Protein AF-A0A6M0IJQ2-F1 (afdb_monomer_lite)

Secondary structure (DSSP, 8-state):
-EEE--S-EEE--GGGSPTTTT-SS--TTGGGGGGGG-STT-S-SEEEEE-SSSTTSS-EEEEE-TTSGGGGG-EEEE-PPPPP-GGG----------HHHHHHHHTT--

Radius of gyrati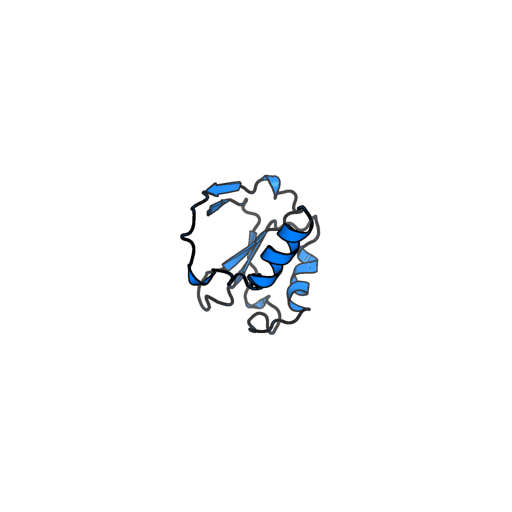on: 23.62 Å; chains: 1; bounding box: 61×31×57 Å

Organism: NCBI:txid1987381

Foldseek 3Di:
DDKDAPPQEAEQDPVLQDPCLLPPDDDPCRVVSCVVCLDAPRRHQWYFADDSVDPPDPHTDIGGRCSHPRVVVMDDPDDDDDPDDPVPPDPPVPPPPPPVVVVVVVVVVD

pLDDT: mean 85.17, std 15.1, range [50.38, 97.75]

Sequence (110 aa):
MSIELPDAIEHIQLSELPTGWDALKYSESLPQFLLSKLVLFYPALAFAIPSVIVRNTPSRNILIKPLHPLMSQVKIVDVVAHEFDERLQKKADLPAISTAQVKKLQRRFA

Structure (mmCIF, N/CA/C/O backbone):
data_AF-A0A6M0IJQ2-F1
#
_entry.id   AF-A0A6M0IJQ2-F1
#
loop_
_atom_site.group_PDB
_atom_site.id
_atom_site.type_symbol
_atom_site.label_atom_id
_atom_site.label_alt_id
_atom_site.label_comp_id
_atom_site.label_asym_id
_atom_site.label_entity_id
_atom_site.label_seq_id
_atom_site.pdbx_PDB_ins_code
_atom_site.Cartn_x
_atom_site.Cartn_y
_atom_site.Cartn_z
_atom_site.occupancy
_atom_site.B_iso_or_equiv
_atom_site.auth_seq_id
_atom_site.auth_comp_id
_atom_site.auth_asym_id
_atom_site.auth_atom_id
_atom_site.pdbx_PDB_model_num
ATOM 1 N N . MET A 1 1 ? 4.051 -12.486 10.375 1.00 86.81 1 MET A N 1
ATOM 2 C CA . MET A 1 1 ? 3.262 -11.298 10.774 1.00 86.81 1 MET A CA 1
ATOM 3 C C . MET A 1 1 ? 2.025 -11.224 9.901 1.00 86.81 1 MET A C 1
ATOM 5 O O . MET A 1 1 ? 2.154 -11.444 8.702 1.00 86.81 1 MET A O 1
ATOM 9 N N . SER A 1 2 ? 0.883 -10.872 10.483 1.00 95.00 2 SER A N 1
ATOM 10 C CA . SER A 1 2 ? -0.391 -10.696 9.779 1.00 95.00 2 SER A CA 1
ATOM 11 C C . SER A 1 2 ? -0.994 -9.336 10.129 1.00 95.00 2 SER A C 1
ATOM 13 O O . SER A 1 2 ? -1.045 -8.967 11.304 1.00 95.00 2 SER A O 1
ATOM 15 N N . ILE A 1 3 ? -1.438 -8.592 9.115 1.00 96.75 3 ILE A N 1
ATOM 16 C CA . ILE A 1 3 ? -2.059 -7.267 9.254 1.00 96.75 3 ILE A CA 1
ATOM 17 C C . ILE A 1 3 ? -3.465 -7.332 8.652 1.00 96.75 3 ILE A C 1
ATOM 19 O O . ILE A 1 3 ? -3.628 -7.789 7.523 1.00 96.75 3 ILE A O 1
ATOM 23 N N . GLU A 1 4 ? -4.462 -6.863 9.396 1.00 97.44 4 GLU A N 1
ATOM 24 C CA . GLU A 1 4 ? -5.849 -6.703 8.952 1.00 97.44 4 GLU A CA 1
ATOM 25 C C . GLU A 1 4 ? -6.101 -5.234 8.596 1.00 97.44 4 GLU A C 1
ATOM 27 O O . GLU A 1 4 ? -5.719 -4.325 9.341 1.00 97.44 4 GLU A O 1
ATOM 32 N N . LEU A 1 5 ? -6.731 -5.006 7.442 1.00 96.81 5 LEU A N 1
ATOM 33 C CA . LEU A 1 5 ? -7.076 -3.685 6.925 1.00 96.81 5 LEU A CA 1
ATOM 34 C C . LEU A 1 5 ? -8.583 -3.625 6.624 1.00 96.81 5 LEU A C 1
ATOM 36 O O . LEU A 1 5 ? -9.148 -4.638 6.211 1.00 96.81 5 LEU A O 1
ATOM 40 N N . PRO A 1 6 ? -9.229 -2.453 6.761 1.00 95.31 6 PRO A N 1
ATOM 41 C CA . PRO A 1 6 ? -10.565 -2.241 6.215 1.00 95.31 6 PRO A CA 1
ATOM 42 C C . PRO A 1 6 ? -10.544 -2.307 4.680 1.00 95.31 6 PRO A C 1
ATOM 44 O O . PRO A 1 6 ? -9.514 -2.048 4.050 1.00 95.31 6 PRO A O 1
ATOM 47 N N . ASP A 1 7 ? -11.700 -2.600 4.082 1.00 93.19 7 ASP A N 1
ATOM 48 C CA . ASP A 1 7 ? -11.881 -2.763 2.632 1.00 93.19 7 ASP A CA 1
ATOM 49 C C . ASP A 1 7 ? -11.895 -1.412 1.882 1.00 93.19 7 ASP A C 1
ATOM 51 O O . ASP A 1 7 ? -12.885 -0.979 1.300 1.00 93.19 7 ASP A O 1
ATOM 55 N N . ALA A 1 8 ? -10.778 -0.690 1.980 1.00 96.12 8 ALA A N 1
ATOM 56 C CA . ALA A 1 8 ? -10.512 0.603 1.350 1.00 96.12 8 ALA A CA 1
ATOM 57 C C . ALA A 1 8 ? -9.167 0.553 0.602 1.00 96.12 8 ALA A C 1
ATOM 59 O O . ALA A 1 8 ? -8.294 1.413 0.778 1.00 96.12 8 ALA A O 1
ATOM 60 N N . ILE A 1 9 ? -8.981 -0.511 -0.184 1.00 97.75 9 ILE A N 1
ATOM 61 C CA . ILE A 1 9 ? -7.744 -0.820 -0.903 1.00 97.75 9 ILE A CA 1
ATOM 62 C C . ILE A 1 9 ? -7.961 -0.572 -2.396 1.00 97.75 9 ILE A C 1
ATOM 64 O O . ILE A 1 9 ? -8.814 -1.186 -3.029 1.00 97.75 9 ILE A O 1
ATOM 68 N N . GLU A 1 10 ? -7.154 0.306 -2.983 1.00 97.31 10 GLU A N 1
ATOM 69 C CA . GLU A 1 10 ? -7.165 0.530 -4.425 1.00 97.31 10 GLU A CA 1
ATOM 70 C C . GLU A 1 10 ? -6.189 -0.420 -5.127 1.00 97.31 10 GLU A C 1
ATOM 72 O O . GLU A 1 10 ? -5.012 -0.516 -4.770 1.00 97.31 10 GLU A O 1
ATOM 77 N N . HIS A 1 11 ? -6.665 -1.111 -6.161 1.00 97.06 11 HIS A N 1
ATOM 78 C CA . HIS A 1 11 ? -5.857 -2.033 -6.952 1.00 97.06 11 HIS A CA 1
ATOM 79 C C . HIS A 1 11 ? -5.251 -1.327 -8.166 1.00 97.06 11 HIS A C 1
ATOM 81 O O . HIS A 1 11 ? -5.915 -1.173 -9.185 1.00 97.06 11 HIS A O 1
ATOM 87 N N . ILE A 1 12 ? -3.964 -0.979 -8.081 1.00 96.00 12 ILE A N 1
ATOM 88 C CA . ILE A 1 12 ? -3.229 -0.357 -9.191 1.00 96.00 12 ILE A CA 1
ATOM 89 C C . ILE A 1 12 ? -2.937 -1.409 -10.259 1.00 96.00 12 ILE A C 1
ATOM 91 O O . ILE A 1 12 ? -2.261 -2.404 -9.991 1.00 96.00 12 ILE A O 1
ATOM 95 N N . GLN A 1 13 ? -3.458 -1.247 -11.464 1.00 95.00 13 GLN A N 1
ATOM 96 C CA . GLN A 1 13 ? -3.212 -2.179 -12.556 1.00 95.00 13 GLN A CA 1
ATOM 97 C C . GLN A 1 13 ? -1.806 -2.017 -13.125 1.00 95.00 13 GLN A C 1
ATOM 99 O O . GLN A 1 13 ? -1.196 -0.954 -13.054 1.00 95.00 13 GLN A O 1
ATOM 104 N N . LEU A 1 14 ? -1.296 -3.086 -13.739 1.00 92.62 14 LEU A N 1
ATOM 105 C CA . LEU A 1 14 ? 0.009 -3.066 -14.404 1.00 92.62 14 LEU A CA 1
ATOM 106 C C . LEU A 1 14 ? 0.092 -1.956 -15.465 1.00 92.62 14 LEU A C 1
ATOM 108 O O . LEU A 1 14 ? 1.125 -1.312 -15.596 1.00 92.62 14 LEU A O 1
ATOM 112 N N . SER A 1 15 ? -1.009 -1.707 -16.179 1.00 93.62 15 SER A N 1
ATOM 113 C CA . SER A 1 15 ? -1.124 -0.654 -17.194 1.00 93.62 15 SER A CA 1
ATOM 114 C C . SER A 1 15 ? -1.115 0.769 -16.628 1.00 93.62 15 SER A C 1
ATOM 116 O O . SER A 1 15 ? -0.926 1.712 -17.385 1.00 93.62 15 SER A O 1
ATOM 118 N N . GLU A 1 16 ? -1.351 0.937 -15.326 1.00 94.31 16 GLU A N 1
ATOM 119 C CA . GLU A 1 16 ? -1.305 2.238 -14.648 1.00 94.31 16 GLU A CA 1
ATOM 120 C C . GLU A 1 16 ? 0.087 2.550 -14.088 1.00 94.31 16 GLU A C 1
ATOM 122 O O . GLU A 1 16 ? 0.343 3.675 -13.654 1.00 94.31 16 GLU A O 1
ATOM 127 N N . LEU A 1 17 ? 0.986 1.560 -14.065 1.00 93.38 17 LEU A N 1
ATOM 128 C CA . LEU A 1 17 ? 2.340 1.768 -13.585 1.00 93.38 17 LEU A CA 1
ATOM 129 C C . LEU A 1 17 ? 3.152 2.566 -14.612 1.00 93.38 17 LEU A C 1
ATOM 131 O O . LEU A 1 17 ? 3.064 2.313 -15.816 1.00 93.38 17 LEU A O 1
ATOM 135 N N . PRO A 1 18 ? 3.968 3.523 -14.151 1.00 93.88 18 PRO A N 1
ATOM 136 C CA . PRO A 1 18 ? 4.800 4.326 -15.034 1.00 93.88 18 PRO A CA 1
ATOM 137 C C . PRO A 1 18 ? 5.862 3.469 -15.737 1.00 93.88 18 PRO A C 1
ATOM 139 O O . PRO A 1 18 ? 6.277 2.408 -15.264 1.00 93.88 18 PRO A O 1
ATOM 142 N N . THR A 1 19 ? 6.352 3.963 -16.869 1.00 91.81 19 THR A N 1
ATOM 143 C CA . THR A 1 19 ? 7.442 3.323 -17.611 1.00 91.81 19 THR A CA 1
ATOM 144 C C . THR A 1 19 ? 8.669 3.112 -16.723 1.00 91.81 19 THR A C 1
ATOM 146 O O . THR A 1 19 ? 9.102 4.022 -16.018 1.00 91.81 19 THR A O 1
ATOM 149 N N . GLY A 1 20 ? 9.251 1.911 -16.780 1.00 91.19 20 GLY A N 1
ATOM 150 C CA . GLY A 1 20 ? 10.437 1.563 -15.995 1.00 91.19 20 GLY A CA 1
ATOM 151 C C . GLY A 1 20 ? 10.160 1.271 -14.518 1.00 91.19 20 GLY A C 1
ATOM 152 O O . GLY A 1 20 ? 11.108 1.212 -13.737 1.00 91.19 20 GLY A O 1
ATOM 153 N N . TRP A 1 21 ? 8.896 1.067 -14.121 1.00 92.12 21 TRP A N 1
ATOM 154 C CA . TRP A 1 21 ? 8.542 0.662 -12.755 1.00 92.12 21 TRP A CA 1
ATOM 155 C C . TRP A 1 21 ? 9.240 -0.629 -12.302 1.00 92.12 21 TRP A C 1
ATOM 157 O O . TRP A 1 21 ? 9.465 -0.817 -11.109 1.00 92.12 21 TRP A O 1
ATOM 167 N N . ASP A 1 22 ? 9.582 -1.512 -13.243 1.00 91.69 22 ASP A N 1
ATOM 168 C CA . ASP A 1 22 ? 10.184 -2.818 -12.990 1.00 91.69 22 ASP A CA 1
ATOM 169 C C . ASP A 1 22 ? 11.718 -2.831 -13.128 1.00 91.69 22 ASP A C 1
ATOM 171 O O . ASP A 1 22 ? 12.337 -3.901 -13.111 1.00 91.69 22 ASP A O 1
ATOM 175 N N . ALA A 1 23 ? 12.341 -1.655 -13.261 1.00 90.38 23 ALA A N 1
ATOM 176 C CA . ALA A 1 23 ? 13.786 -1.511 -13.383 1.00 90.38 23 ALA A CA 1
ATOM 177 C C . ALA A 1 23 ? 14.510 -1.787 -12.051 1.00 90.38 23 ALA A C 1
ATOM 179 O O . ALA A 1 23 ? 14.115 -1.302 -10.993 1.00 90.38 23 ALA A O 1
ATOM 180 N N . LEU A 1 24 ? 15.642 -2.503 -12.112 1.00 81.50 24 LEU A N 1
ATOM 181 C CA . LEU A 1 24 ? 16.491 -2.783 -10.938 1.00 81.50 24 LEU A CA 1
ATOM 182 C C . LEU A 1 24 ? 17.069 -1.507 -10.304 1.00 81.50 24 LEU A C 1
ATOM 184 O O . LEU A 1 24 ? 17.241 -1.436 -9.090 1.00 81.50 24 LEU A O 1
ATOM 188 N N . LYS A 1 25 ? 17.370 -0.504 -11.134 1.00 86.19 25 LYS A N 1
ATOM 189 C CA . LYS A 1 25 ? 17.672 0.864 -10.707 1.00 86.19 25 LYS A CA 1
ATOM 190 C C . LYS A 1 25 ? 16.484 1.727 -11.098 1.00 86.19 25 LYS A C 1
ATOM 192 O O . LYS A 1 25 ? 16.358 2.103 -12.262 1.00 86.19 25 LYS A O 1
ATOM 197 N N . TYR A 1 26 ? 15.597 1.980 -10.147 1.00 84.69 26 TYR A N 1
ATOM 198 C CA . TYR A 1 26 ? 14.434 2.819 -10.385 1.00 84.69 26 TYR A CA 1
ATOM 199 C C . TYR A 1 26 ? 14.813 4.302 -10.369 1.00 84.69 26 TYR A C 1
ATOM 201 O O . TYR A 1 26 ? 15.740 4.722 -9.677 1.00 84.69 26 TYR A O 1
ATOM 209 N N . SER A 1 27 ? 14.079 5.096 -11.149 1.00 87.06 27 SER A N 1
ATOM 210 C CA . SER A 1 27 ? 14.204 6.555 -11.138 1.00 87.06 27 SER A CA 1
ATOM 211 C C . SER A 1 27 ? 13.754 7.128 -9.792 1.00 87.06 27 SER A C 1
ATOM 213 O O . SER A 1 27 ? 12.768 6.662 -9.221 1.00 87.06 27 SER A O 1
ATOM 215 N N . GLU A 1 28 ? 14.385 8.206 -9.330 1.00 87.50 28 GLU A N 1
ATOM 216 C CA . GLU A 1 28 ? 13.906 8.976 -8.170 1.00 87.50 28 GLU A CA 1
ATOM 217 C C . GLU A 1 28 ? 12.530 9.611 -8.412 1.00 87.50 28 GLU A C 1
ATOM 219 O O . GLU A 1 28 ? 11.795 9.897 -7.469 1.00 87.50 28 GLU A O 1
ATOM 224 N N . SER A 1 29 ? 12.144 9.795 -9.678 1.00 88.69 29 SER A N 1
ATOM 225 C CA . SER A 1 29 ? 10.802 10.251 -10.042 1.00 88.69 29 SER A CA 1
ATOM 226 C C . SER A 1 29 ? 9.753 9.144 -9.981 1.00 88.69 29 SER A C 1
ATOM 228 O O . SER A 1 29 ? 8.564 9.455 -9.982 1.00 88.69 29 SER A O 1
ATOM 230 N N . LEU A 1 30 ? 10.156 7.867 -9.906 1.00 88.81 30 LEU A N 1
ATOM 231 C CA . LEU A 1 30 ? 9.221 6.745 -9.942 1.00 88.81 30 LEU A CA 1
ATOM 232 C C . LEU A 1 30 ? 8.135 6.874 -8.865 1.00 88.81 30 LEU A C 1
ATOM 234 O O . LEU A 1 30 ? 6.974 6.786 -9.241 1.00 88.81 30 LEU A O 1
ATOM 238 N N . PRO A 1 31 ? 8.434 7.166 -7.581 1.00 85.50 31 PRO A N 1
ATOM 239 C CA . PRO A 1 31 ? 7.408 7.291 -6.543 1.00 85.50 31 PRO A CA 1
ATOM 240 C C . PRO A 1 31 ? 6.418 8.448 -6.755 1.00 85.50 31 PRO A C 1
ATOM 242 O O . PRO A 1 31 ? 5.360 8.465 -6.124 1.00 85.50 31 PRO A O 1
ATOM 245 N N . GLN A 1 32 ? 6.720 9.409 -7.638 1.00 91.44 32 GLN A N 1
ATOM 246 C CA . GLN A 1 32 ? 5.885 10.597 -7.837 1.00 91.44 32 GLN A CA 1
ATOM 247 C C . GLN A 1 32 ? 4.500 10.263 -8.405 1.00 91.44 32 GLN A C 1
ATOM 249 O O . GLN A 1 32 ? 3.555 11.016 -8.174 1.00 91.44 32 GLN A O 1
ATOM 254 N N . PHE A 1 33 ? 4.344 9.115 -9.076 1.00 92.56 33 PHE A N 1
ATOM 255 C CA . PHE A 1 33 ? 3.065 8.699 -9.665 1.00 92.56 33 PHE A CA 1
ATOM 256 C C . PHE A 1 33 ? 1.935 8.536 -8.634 1.00 92.56 33 PHE A C 1
ATOM 258 O O . PHE A 1 33 ? 0.764 8.677 -8.983 1.00 92.56 33 PHE A O 1
ATOM 265 N N . LEU A 1 34 ? 2.271 8.273 -7.364 1.00 92.00 34 LEU A N 1
ATOM 266 C CA . LEU A 1 34 ? 1.292 8.156 -6.281 1.00 92.00 34 LEU A CA 1
ATOM 267 C C . LEU A 1 34 ? 1.014 9.476 -5.563 1.00 92.00 34 LEU A C 1
ATOM 269 O O . LEU A 1 34 ? 0.074 9.523 -4.775 1.00 92.00 34 LEU A O 1
ATOM 273 N N . LEU A 1 35 ? 1.777 10.550 -5.804 1.00 92.19 35 LEU A N 1
ATOM 274 C CA . LEU A 1 35 ? 1.669 11.785 -5.012 1.00 92.19 35 LEU A CA 1
ATOM 275 C C . LEU A 1 35 ? 0.254 12.370 -5.018 1.00 92.19 35 LEU A C 1
ATOM 277 O O . LEU A 1 35 ? -0.248 12.759 -3.966 1.00 92.19 35 LEU A O 1
ATOM 281 N N . SER A 1 36 ? -0.423 12.359 -6.168 1.00 92.00 36 SER A N 1
ATOM 282 C CA . SER A 1 36 ? -1.814 12.818 -6.286 1.00 92.00 36 SER A CA 1
ATOM 283 C C . SER A 1 36 ? -2.798 11.993 -5.443 1.00 92.00 36 SER A C 1
ATOM 285 O O . SER A 1 36 ? -3.834 12.51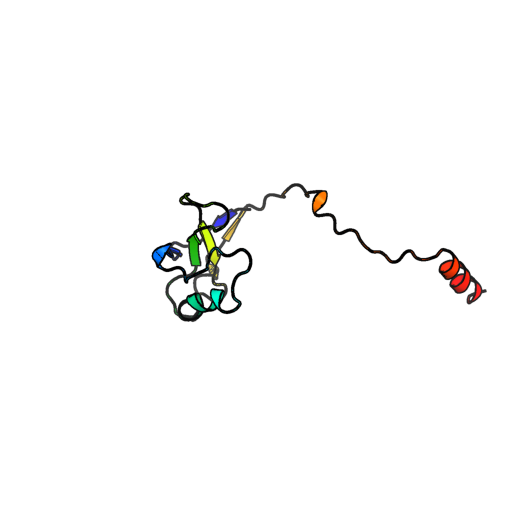1 -5.032 1.00 92.00 36 SER A O 1
ATOM 287 N N . LYS A 1 37 ? -2.460 10.734 -5.134 1.00 92.31 37 LYS A N 1
ATOM 288 C CA . LYS A 1 37 ? -3.266 9.792 -4.341 1.00 92.31 37 LYS A CA 1
ATOM 289 C C . LYS A 1 37 ? -2.890 9.774 -2.849 1.00 92.31 37 LYS A C 1
ATOM 291 O O . LYS A 1 37 ? -3.597 9.181 -2.028 1.00 92.31 37 LYS A O 1
ATOM 296 N N . LEU A 1 38 ? -1.794 10.433 -2.466 1.00 89.62 38 LEU A N 1
ATOM 297 C CA . LEU A 1 38 ? -1.334 10.538 -1.073 1.00 89.62 38 LEU A CA 1
ATOM 298 C C . LEU A 1 38 ? -1.952 11.715 -0.306 1.00 89.62 38 LEU A C 1
ATOM 300 O O . LEU A 1 38 ? -1.675 11.876 0.882 1.00 89.62 38 LEU A O 1
ATOM 304 N N . VAL A 1 39 ? -2.815 12.509 -0.944 1.00 90.69 39 VAL A N 1
ATOM 305 C CA . VAL A 1 39 ? -3.546 13.587 -0.267 1.00 90.69 39 VAL A CA 1
ATOM 306 C C . VAL A 1 39 ? -4.450 13.036 0.844 1.00 90.69 39 VAL A C 1
ATOM 308 O O . VAL A 1 39 ? -4.981 11.926 0.745 1.00 90.69 39 VAL A O 1
ATOM 311 N N . LEU A 1 40 ? -4.627 13.827 1.908 1.00 84.88 40 LEU A N 1
ATOM 312 C CA . LEU A 1 40 ? -5.273 13.404 3.159 1.00 84.88 40 LEU A CA 1
ATOM 313 C C . LEU A 1 40 ? -6.678 12.814 2.953 1.00 84.88 40 LEU A C 1
ATOM 315 O O . LEU A 1 40 ? -7.033 11.825 3.586 1.00 84.88 40 LEU A O 1
ATOM 319 N N . PHE A 1 41 ? -7.451 13.407 2.042 1.00 86.25 41 PHE A N 1
ATOM 320 C CA . PHE A 1 41 ? -8.846 13.042 1.773 1.00 86.25 41 PHE A CA 1
ATOM 321 C C . PHE A 1 41 ? -9.021 12.088 0.588 1.00 86.25 41 PHE A C 1
ATOM 323 O O . PHE A 1 41 ? -10.139 11.883 0.122 1.00 86.25 41 PHE A O 1
ATOM 330 N N . TYR A 1 42 ? -7.933 11.520 0.065 1.00 94.12 42 TYR A N 1
ATOM 331 C CA . TYR A 1 42 ? -8.051 10.535 -1.001 1.00 94.12 42 TYR A CA 1
ATOM 332 C C . TYR A 1 42 ? -8.691 9.242 -0.457 1.00 94.12 42 TYR A C 1
ATOM 334 O O . TYR A 1 42 ? -8.179 8.739 0.545 1.00 94.12 42 TYR A O 1
ATOM 342 N N . PRO A 1 43 ? -9.729 8.674 -1.106 1.00 94.62 43 PRO A N 1
ATOM 343 C CA . PRO A 1 43 ? -10.579 7.627 -0.518 1.00 94.62 43 PRO A CA 1
ATOM 344 C C . PRO A 1 43 ? -9.873 6.327 -0.112 1.00 94.62 43 PRO A C 1
ATOM 346 O O . PRO A 1 43 ? -10.334 5.631 0.789 1.00 94.62 43 PRO A O 1
ATOM 349 N N . ALA A 1 44 ? -8.782 5.969 -0.793 1.00 96.69 44 ALA A N 1
ATOM 350 C CA . ALA A 1 44 ? -8.059 4.736 -0.511 1.00 96.69 44 ALA A CA 1
ATOM 351 C C . ALA A 1 44 ? -7.128 4.883 0.704 1.00 96.69 44 ALA A C 1
ATOM 353 O O . ALA A 1 44 ? -6.259 5.769 0.737 1.00 96.69 44 ALA A O 1
ATOM 354 N N . LEU A 1 45 ? -7.255 3.951 1.654 1.00 96.88 45 LEU A N 1
ATOM 355 C CA . LEU A 1 45 ? -6.323 3.757 2.768 1.00 96.88 45 LEU A CA 1
ATOM 356 C C . LEU A 1 45 ? -5.008 3.145 2.282 1.00 96.88 45 LEU A C 1
ATOM 358 O O . LEU A 1 45 ? -3.937 3.507 2.770 1.00 96.88 45 LEU A O 1
ATOM 362 N N . ALA A 1 46 ? -5.090 2.201 1.349 1.00 97.50 46 ALA A N 1
ATOM 363 C CA . ALA A 1 46 ? -3.936 1.459 0.876 1.00 97.50 46 ALA A CA 1
ATOM 364 C C . ALA A 1 46 ? -3.988 1.208 -0.632 1.00 97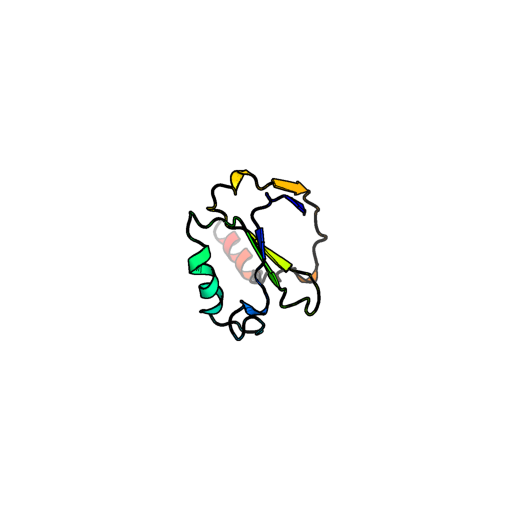.50 46 ALA A C 1
ATOM 366 O O . ALA A 1 46 ? -5.044 1.279 -1.259 1.00 97.50 46 ALA A O 1
ATOM 367 N N . PHE A 1 47 ? -2.828 0.887 -1.197 1.00 97.19 47 PHE A N 1
ATOM 368 C CA . PHE A 1 47 ? -2.659 0.561 -2.608 1.00 97.19 47 PHE A CA 1
ATOM 369 C C . PHE A 1 47 ? -2.100 -0.850 -2.744 1.00 97.19 47 PHE A C 1
ATOM 371 O O . PHE A 1 47 ? -1.030 -1.146 -2.210 1.00 97.19 47 PHE A O 1
ATOM 378 N N . ALA A 1 48 ? -2.797 -1.709 -3.482 1.00 97.31 48 ALA A N 1
ATOM 379 C CA . ALA A 1 48 ? -2.297 -3.017 -3.876 1.00 97.31 48 ALA A CA 1
ATOM 380 C C . ALA A 1 48 ? -1.558 -2.891 -5.212 1.00 97.31 48 ALA A C 1
ATOM 382 O O . ALA A 1 48 ? -2.182 -2.666 -6.250 1.00 97.31 48 ALA A O 1
ATOM 383 N N . ILE A 1 49 ? -0.237 -3.054 -5.202 1.00 95.81 49 ILE A N 1
ATOM 384 C CA . ILE A 1 49 ? 0.651 -2.809 -6.347 1.00 95.81 49 ILE A CA 1
ATOM 385 C C . ILE A 1 49 ? 1.278 -4.127 -6.825 1.00 95.81 49 ILE A C 1
ATOM 387 O O . ILE A 1 49 ? 1.741 -4.899 -5.985 1.00 95.81 49 ILE A O 1
ATOM 391 N N . PRO A 1 50 ? 1.326 -4.407 -8.141 1.00 94.94 50 PRO A N 1
ATOM 392 C CA . PRO A 1 50 ? 2.027 -5.569 -8.690 1.00 94.94 50 PRO A CA 1
ATOM 393 C C . PRO A 1 50 ? 3.460 -5.724 -8.157 1.00 94.94 50 PRO A C 1
ATOM 395 O O . PRO A 1 50 ? 4.189 -4.744 -7.993 1.00 94.94 50 PRO A O 1
ATOM 398 N N . SER A 1 51 ? 3.883 -6.962 -7.892 1.00 94.38 51 SER A N 1
ATOM 399 C CA . SER A 1 51 ? 5.254 -7.244 -7.452 1.00 94.38 51 SER A CA 1
ATOM 400 C C . SER A 1 51 ? 6.228 -7.290 -8.633 1.00 94.38 51 SER A C 1
ATOM 402 O O . SER A 1 51 ? 6.023 -8.035 -9.589 1.00 94.38 51 SER A O 1
ATOM 404 N N . VAL A 1 52 ? 7.337 -6.546 -8.541 1.00 92.06 52 VAL A N 1
ATOM 405 C CA . VAL A 1 52 ? 8.447 -6.622 -9.515 1.00 92.06 52 VAL A CA 1
ATOM 406 C C . VAL A 1 52 ? 9.242 -7.930 -9.401 1.00 92.06 52 VAL A C 1
ATOM 408 O O . VAL A 1 52 ? 9.853 -8.380 -10.374 1.00 92.06 52 VAL A O 1
ATOM 411 N N . ILE A 1 53 ? 9.229 -8.541 -8.211 1.00 92.12 53 ILE A N 1
ATOM 412 C CA . ILE A 1 53 ? 9.981 -9.760 -7.891 1.00 92.12 53 ILE A CA 1
ATOM 413 C C . ILE A 1 53 ? 9.183 -10.994 -8.321 1.00 92.12 53 ILE A C 1
ATOM 415 O O . ILE A 1 53 ? 9.710 -11.863 -9.010 1.00 92.12 53 ILE A O 1
ATOM 419 N N . VAL A 1 54 ? 7.900 -11.061 -7.950 1.00 91.94 54 VAL A N 1
ATOM 420 C CA . VAL A 1 54 ? 7.028 -12.214 -8.228 1.00 91.94 54 VAL A CA 1
ATOM 421 C C . VAL A 1 54 ? 6.155 -11.921 -9.451 1.00 91.94 54 VAL A C 1
ATOM 423 O O . VAL A 1 54 ? 4.965 -11.626 -9.347 1.00 91.94 54 VAL A O 1
ATOM 426 N N . ARG A 1 55 ? 6.776 -11.957 -10.632 1.00 88.44 55 ARG A N 1
ATOM 427 C CA . ARG A 1 55 ? 6.137 -11.599 -11.910 1.00 88.44 55 ARG A CA 1
ATOM 428 C C . ARG A 1 55 ? 5.113 -12.650 -12.360 1.00 88.44 55 ARG A C 1
A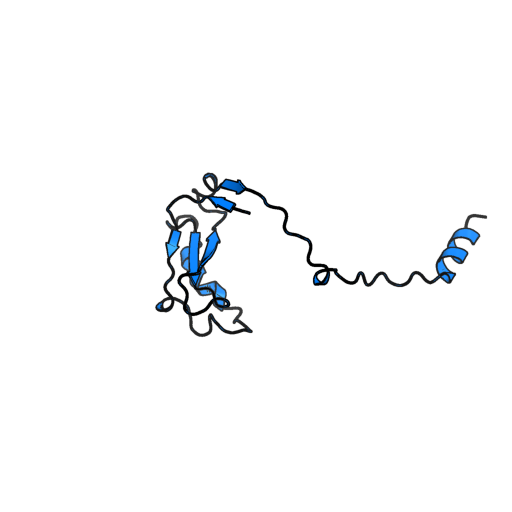TOM 430 O O . ARG A 1 55 ? 5.226 -13.817 -12.003 1.00 88.44 55 ARG A O 1
ATOM 437 N N . ASN A 1 56 ? 4.147 -12.243 -13.190 1.00 86.25 56 ASN A N 1
ATOM 438 C CA . ASN A 1 56 ? 3.113 -13.109 -13.793 1.00 86.25 56 ASN A CA 1
ATOM 439 C C . ASN A 1 56 ? 2.215 -13.856 -12.789 1.00 86.25 56 ASN A C 1
ATOM 441 O O . ASN A 1 56 ? 1.630 -14.885 -13.116 1.00 86.25 56 ASN A O 1
ATOM 445 N N . THR A 1 57 ? 2.088 -13.333 -11.572 1.00 90.06 57 THR A N 1
ATOM 446 C CA . THR A 1 57 ? 1.202 -13.869 -10.532 1.00 90.06 57 THR A CA 1
ATOM 447 C C . THR A 1 57 ? 0.230 -12.783 -10.067 1.00 90.06 57 THR A C 1
ATOM 449 O O . THR A 1 57 ? 0.495 -11.596 -10.275 1.00 90.06 57 THR A O 1
ATOM 452 N N . PRO A 1 58 ? -0.882 -13.144 -9.401 1.00 90.38 58 PRO A N 1
ATOM 453 C CA . PRO A 1 58 ? -1.749 -12.161 -8.752 1.00 90.38 58 PRO A CA 1
ATOM 454 C C . PRO A 1 58 ? -1.118 -11.527 -7.496 1.00 90.38 58 PRO A C 1
ATOM 456 O O . PRO A 1 58 ? -1.775 -10.721 -6.838 1.00 90.38 58 PRO A O 1
ATOM 45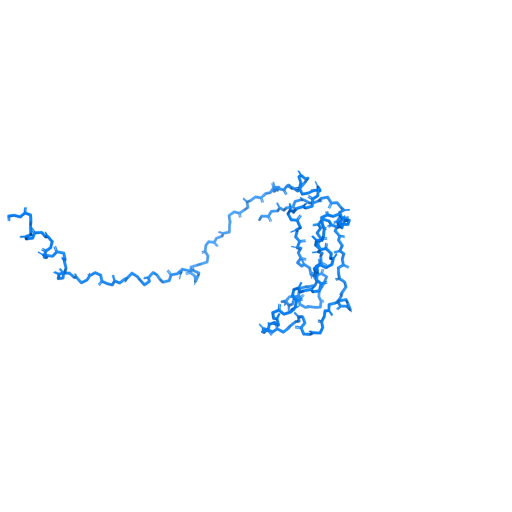9 N N . SER A 1 59 ? 0.125 -11.875 -7.134 1.00 94.50 59 SER A N 1
ATOM 460 C CA . SER A 1 59 ? 0.795 -11.354 -5.942 1.00 94.50 59 SER A CA 1
ATOM 461 C C . SER A 1 59 ? 1.034 -9.846 -6.028 1.00 94.50 59 SER A C 1
ATOM 463 O O . SER A 1 59 ? 1.531 -9.314 -7.025 1.00 94.50 59 SER A O 1
ATOM 465 N N . ARG A 1 60 ? 0.707 -9.150 -4.936 1.00 96.06 60 ARG A N 1
ATOM 466 C CA . ARG A 1 60 ? 0.799 -7.694 -4.821 1.00 96.06 60 ARG A CA 1
ATOM 467 C C . ARG A 1 60 ? 1.443 -7.287 -3.504 1.00 96.06 60 ARG A C 1
ATOM 469 O O . ARG A 1 60 ? 1.243 -7.935 -2.482 1.00 96.06 60 ARG A O 1
ATOM 476 N N . ASN A 1 61 ? 2.183 -6.187 -3.544 1.00 96.12 61 ASN A N 1
ATOM 477 C CA . ASN A 1 61 ? 2.622 -5.464 -2.359 1.00 96.12 61 ASN A CA 1
ATOM 478 C C . ASN A 1 61 ? 1.504 -4.524 -1.905 1.00 96.12 61 ASN A C 1
ATOM 480 O O . ASN A 1 61 ? 0.797 -3.963 -2.742 1.00 96.12 61 ASN A O 1
ATOM 484 N N . ILE A 1 62 ? 1.370 -4.320 -0.597 1.00 97.12 62 ILE A N 1
ATOM 485 C CA . ILE A 1 62 ? 0.411 -3.371 -0.028 1.00 97.12 62 ILE A CA 1
ATOM 486 C C . ILE A 1 62 ? 1.174 -2.157 0.500 1.00 97.12 62 ILE A C 1
ATOM 488 O O . ILE A 1 62 ? 2.025 -2.291 1.377 1.00 97.12 62 ILE A O 1
ATOM 492 N N . LEU A 1 63 ? 0.861 -0.970 -0.022 1.00 95.88 63 LEU A N 1
ATOM 493 C CA . LEU A 1 63 ? 1.322 0.302 0.534 1.00 95.88 63 LEU A CA 1
ATOM 494 C C . LEU A 1 63 ? 0.206 0.909 1.380 1.00 95.88 63 LEU A C 1
ATOM 496 O O . LEU A 1 63 ? -0.843 1.246 0.842 1.00 95.88 63 LEU A O 1
ATOM 500 N N . ILE A 1 64 ? 0.427 1.062 2.684 1.00 96.00 64 ILE A N 1
ATOM 501 C CA . ILE A 1 64 ? -0.561 1.616 3.621 1.00 96.00 64 ILE A CA 1
ATOM 502 C C . ILE A 1 64 ? -0.262 3.098 3.854 1.00 96.00 64 ILE A C 1
ATOM 504 O O . ILE A 1 64 ? 0.886 3.463 4.106 1.00 96.00 64 ILE A O 1
ATOM 508 N N . LYS A 1 65 ? -1.285 3.956 3.789 1.00 94.81 65 LYS A N 1
ATOM 509 C CA . LYS A 1 65 ? -1.163 5.400 4.017 1.00 94.81 65 LYS A CA 1
ATOM 510 C C . LYS A 1 65 ? -1.380 5.731 5.501 1.00 94.81 65 LYS A C 1
ATOM 512 O O . LYS A 1 65 ? -2.524 5.739 5.956 1.00 94.81 65 LYS A O 1
ATOM 517 N N . PRO A 1 66 ? -0.326 6.074 6.263 1.00 93.50 66 PRO A N 1
ATOM 518 C CA . PRO A 1 66 ? -0.425 6.212 7.718 1.00 93.50 66 PRO A CA 1
ATOM 519 C C . PRO A 1 66 ? -1.254 7.419 8.172 1.00 93.50 66 PRO A C 1
ATOM 521 O O . PRO A 1 66 ? -1.794 7.413 9.271 1.00 93.50 66 PRO A O 1
ATOM 524 N N . LEU A 1 67 ? -1.371 8.455 7.336 1.00 93.12 67 LEU A N 1
ATOM 525 C CA . LEU A 1 67 ? -2.147 9.659 7.651 1.00 93.12 67 LEU A CA 1
ATOM 526 C C . LEU A 1 67 ? -3.624 9.554 7.242 1.00 93.12 67 LEU A C 1
ATOM 528 O O . LEU A 1 67 ? -4.373 10.510 7.412 1.00 93.12 67 LEU A O 1
ATOM 532 N N . HIS A 1 68 ? -4.059 8.425 6.679 1.00 95.38 68 HIS A N 1
ATOM 533 C CA . HIS A 1 68 ? -5.449 8.254 6.271 1.00 95.38 68 HIS A CA 1
ATOM 534 C C . HIS A 1 68 ? -6.378 8.127 7.497 1.00 95.38 68 HIS A C 1
ATOM 536 O O . HIS A 1 68 ? -6.016 7.431 8.447 1.00 95.38 68 HIS A O 1
ATOM 542 N N . PRO A 1 69 ? -7.602 8.694 7.486 1.00 94.31 69 PRO A N 1
ATOM 543 C CA . PRO A 1 69 ? -8.524 8.617 8.628 1.00 94.31 69 PRO A CA 1
ATOM 544 C C . PRO A 1 69 ? -8.855 7.189 9.091 1.00 94.31 69 PRO A C 1
ATOM 546 O O . PRO A 1 69 ? -9.032 6.946 10.282 1.00 94.31 69 PRO A O 1
ATOM 549 N N . LEU A 1 70 ? -8.896 6.231 8.157 1.00 95.88 70 LEU A N 1
ATOM 550 C CA . LEU A 1 70 ? -9.142 4.814 8.464 1.00 95.88 70 LEU A CA 1
ATOM 551 C C . LEU A 1 70 ? -7.909 4.070 9.004 1.00 95.88 70 LEU A C 1
ATOM 553 O O . LEU A 1 70 ? -8.022 2.893 9.331 1.00 95.88 70 LEU A O 1
ATOM 557 N N . MET A 1 71 ? -6.740 4.712 9.120 1.00 95.94 71 MET A N 1
ATOM 558 C CA . MET A 1 71 ? -5.532 4.063 9.648 1.00 95.94 71 MET A CA 1
ATOM 559 C C . MET A 1 71 ? -5.735 3.550 11.082 1.00 95.94 71 MET A C 1
ATOM 561 O O . MET A 1 71 ? -5.181 2.521 11.454 1.00 95.94 71 MET A O 1
ATOM 565 N N . SER A 1 72 ? -6.592 4.211 11.867 1.00 95.81 72 SER A N 1
ATOM 566 C CA . SER A 1 72 ? -6.983 3.781 13.219 1.00 95.81 72 SER A CA 1
ATOM 567 C C . SER A 1 72 ? -7.690 2.419 13.265 1.00 95.81 72 SER A C 1
ATOM 569 O O . SER A 1 72 ? -7.805 1.831 14.337 1.00 95.81 72 SER A O 1
ATOM 571 N N . GLN A 1 73 ? -8.158 1.911 12.121 1.00 97.00 73 GLN A N 1
ATOM 572 C CA . GLN A 1 73 ? -8.829 0.616 11.999 1.00 97.00 73 GLN A CA 1
ATOM 573 C C . GLN A 1 73 ? -7.873 -0.516 11.596 1.00 97.00 73 GLN A C 1
ATOM 575 O O . GLN A 1 73 ? -8.276 -1.677 11.621 1.00 97.00 73 GLN A O 1
ATOM 580 N N . VAL A 1 74 ? -6.625 -0.201 11.227 1.00 97.56 74 VAL A N 1
ATOM 581 C CA . VAL A 1 74 ? -5.607 -1.200 10.873 1.00 97.56 74 VAL A CA 1
ATOM 582 C C . VAL A 1 74 ? -5.146 -1.926 12.133 1.00 97.56 74 VAL A C 1
ATOM 584 O O . VAL A 1 74 ? -4.817 -1.294 13.137 1.00 97.56 74 VAL A O 1
ATOM 587 N N . LYS A 1 75 ? -5.087 -3.259 12.075 1.00 97.50 75 LYS A N 1
ATOM 588 C CA . LYS A 1 75 ? -4.707 -4.100 13.216 1.00 97.50 75 LYS A CA 1
ATOM 589 C C . LYS A 1 75 ? -3.555 -5.019 12.860 1.00 97.50 75 LYS A C 1
ATOM 591 O O . LYS A 1 75 ? -3.518 -5.608 11.784 1.00 97.50 75 LYS A O 1
ATOM 596 N N . ILE A 1 76 ? -2.644 -5.196 13.808 1.00 96.69 76 ILE A N 1
ATOM 597 C CA . ILE A 1 76 ? -1.689 -6.302 13.782 1.00 96.69 76 ILE A CA 1
ATOM 598 C C . ILE A 1 76 ? -2.401 -7.487 14.430 1.00 96.69 76 ILE A C 1
ATOM 600 O O . ILE A 1 76 ? -2.731 -7.432 15.611 1.00 96.69 76 ILE A O 1
ATOM 604 N N . VAL A 1 77 ? -2.684 -8.521 13.642 1.00 97.19 77 VAL A N 1
ATOM 605 C CA . VAL A 1 77 ? -3.419 -9.711 14.102 1.00 97.19 77 VAL A CA 1
ATOM 606 C C . VAL A 1 77 ? -2.468 -10.721 14.727 1.00 97.19 77 VAL A C 1
ATOM 608 O O . VAL A 1 77 ? -2.812 -11.381 15.701 1.00 97.19 77 VAL A O 1
ATOM 611 N N . ASP A 1 78 ? -1.270 -10.840 14.159 1.00 96.38 78 ASP A N 1
ATOM 612 C CA . ASP A 1 78 ? -0.290 -11.826 14.588 1.00 96.38 78 ASP A CA 1
ATOM 613 C C . ASP A 1 78 ? 1.139 -11.355 14.302 1.00 96.38 78 ASP A C 1
ATOM 615 O O . ASP A 1 78 ? 1.424 -10.713 13.283 1.00 96.38 78 ASP A O 1
ATOM 619 N N . VAL A 1 79 ? 2.054 -11.718 15.194 1.00 94.75 79 VAL A N 1
ATOM 620 C CA . VAL A 1 79 ? 3.483 -11.439 15.089 1.00 94.75 79 VAL A CA 1
ATOM 621 C C . VAL A 1 79 ? 4.234 -12.746 15.291 1.00 94.75 79 VAL A C 1
ATOM 623 O O . VAL A 1 79 ? 4.459 -13.198 16.408 1.00 94.75 79 VAL A O 1
ATOM 626 N N . VAL A 1 80 ? 4.664 -13.330 14.177 1.00 92.00 80 VAL A N 1
ATOM 627 C CA . VAL A 1 80 ? 5.519 -14.517 14.169 1.00 92.00 80 VAL A CA 1
ATOM 628 C C . VAL A 1 80 ? 6.972 -14.070 14.131 1.00 92.00 80 VAL A C 1
ATOM 630 O O . VAL A 1 80 ? 7.348 -13.273 13.266 1.00 92.00 80 VAL A O 1
ATOM 633 N N . ALA A 1 81 ? 7.784 -14.590 15.049 1.00 87.38 81 ALA A N 1
ATOM 634 C CA . ALA A 1 81 ? 9.228 -14.432 14.982 1.00 87.38 81 ALA A CA 1
ATOM 635 C C . ALA A 1 81 ? 9.755 -15.168 13.744 1.00 87.38 81 ALA A C 1
ATOM 637 O O . ALA A 1 81 ? 9.524 -16.363 13.573 1.00 87.38 81 ALA A O 1
ATOM 638 N N . HIS A 1 82 ? 10.451 -14.447 12.873 1.00 84.50 82 HIS A N 1
ATOM 639 C CA . HIS A 1 82 ? 11.190 -15.070 11.784 1.00 84.50 82 HIS A CA 1
ATOM 640 C C . HIS A 1 82 ? 12.534 -15.558 12.325 1.00 84.50 82 HIS A C 1
ATOM 642 O O . HIS A 1 82 ? 13.176 -14.838 13.094 1.00 84.50 82 HIS A O 1
ATOM 648 N N . GLU A 1 83 ? 12.957 -16.764 11.935 1.00 87.25 83 GLU A N 1
ATOM 649 C CA . GLU A 1 83 ? 14.310 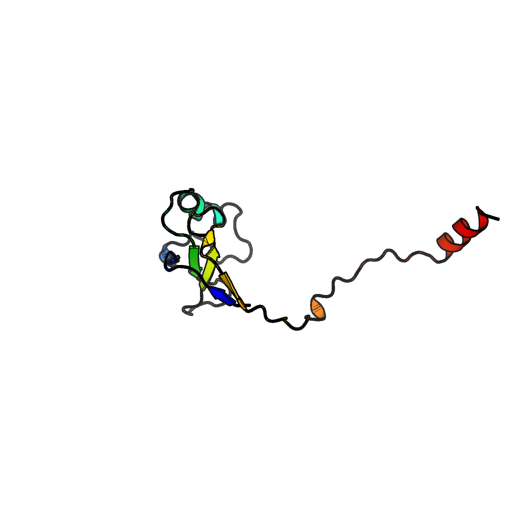-17.217 12.247 1.00 87.25 83 GLU A CA 1
ATOM 650 C C . GLU A 1 83 ? 15.320 -16.220 11.687 1.00 87.25 83 GLU A C 1
ATOM 652 O O . GLU A 1 83 ? 15.187 -15.714 10.568 1.00 87.25 83 GLU A O 1
ATOM 657 N N . PHE A 1 84 ? 16.307 -15.890 12.511 1.00 81.56 84 PHE A N 1
ATOM 658 C CA . PHE A 1 84 ? 17.330 -14.943 12.126 1.00 81.56 84 PHE A CA 1
ATOM 659 C C . PHE A 1 84 ? 18.210 -15.567 11.037 1.00 81.56 84 PHE A C 1
ATOM 661 O O . PHE A 1 84 ? 18.873 -16.573 11.272 1.00 81.56 84 PHE A O 1
ATOM 668 N N . ASP A 1 85 ? 18.229 -14.965 9.847 1.00 85.19 85 ASP A N 1
ATOM 669 C CA . ASP A 1 85 ? 19.133 -15.387 8.776 1.00 85.19 85 ASP A CA 1
ATOM 670 C C . ASP A 1 85 ? 20.570 -15.010 9.158 1.00 85.19 85 ASP A C 1
ATOM 672 O O . ASP A 1 85 ? 20.929 -13.830 9.200 1.00 85.19 85 ASP A O 1
ATOM 676 N N . GLU A 1 86 ? 21.413 -16.011 9.418 1.00 84.75 86 GLU A N 1
ATOM 677 C CA . GLU A 1 86 ? 22.813 -15.813 9.809 1.00 84.75 86 GLU A CA 1
ATOM 678 C C . GLU A 1 86 ? 23.625 -15.017 8.771 1.00 84.75 86 GLU A C 1
ATOM 680 O O . GLU A 1 86 ? 24.618 -14.378 9.117 1.00 84.75 86 GLU A O 1
ATOM 685 N N . ARG A 1 87 ? 23.193 -14.969 7.504 1.00 85.06 87 ARG A N 1
ATOM 686 C CA . ARG A 1 87 ? 23.842 -14.160 6.456 1.00 85.06 87 ARG A CA 1
ATOM 687 C C . ARG A 1 87 ? 23.538 -12.669 6.589 1.00 85.06 87 ARG A C 1
ATOM 689 O O . ARG A 1 87 ? 24.277 -11.855 6.041 1.00 85.06 87 ARG A O 1
ATOM 696 N N . LEU A 1 88 ? 22.475 -12.300 7.309 1.00 78.81 88 LEU A N 1
ATOM 697 C CA . LEU A 1 88 ? 22.145 -10.911 7.643 1.00 78.81 88 LEU A CA 1
ATOM 698 C C . LEU A 1 88 ? 22.955 -10.391 8.839 1.00 78.81 88 LEU A C 1
ATOM 700 O O . LEU A 1 88 ? 22.766 -9.241 9.246 1.00 78.81 88 LEU A O 1
ATOM 704 N N . GLN A 1 89 ? 23.877 -11.189 9.396 1.00 74.50 89 GLN A N 1
ATOM 705 C CA . GLN A 1 89 ? 24.844 -10.685 10.362 1.00 74.50 89 GLN A CA 1
ATOM 706 C C . GLN A 1 89 ? 25.646 -9.551 9.728 1.00 74.50 89 GLN A C 1
ATOM 708 O O . GLN A 1 89 ? 26.498 -9.743 8.858 1.00 74.50 89 GLN A O 1
ATOM 713 N N . LYS A 1 90 ? 25.390 -8.335 10.211 1.00 63.78 90 LYS A N 1
ATOM 714 C CA . LYS A 1 90 ? 26.286 -7.207 10.007 1.00 63.78 90 LYS A CA 1
ATOM 715 C C . LYS A 1 90 ? 27.634 -7.651 10.567 1.00 63.78 90 LYS A C 1
ATOM 717 O O . LYS A 1 90 ? 27.746 -7.829 11.779 1.00 63.78 90 LYS A O 1
ATOM 722 N N . LYS A 1 91 ? 28.649 -7.847 9.715 1.00 60.00 91 LYS A N 1
ATOM 723 C CA . LYS A 1 91 ? 30.031 -7.879 10.200 1.00 60.00 91 LYS A CA 1
ATOM 724 C C . LYS A 1 91 ? 30.204 -6.583 10.972 1.00 60.00 91 LYS A C 1
ATOM 726 O O . LYS A 1 91 ? 30.152 -5.498 10.395 1.00 60.00 91 LYS A O 1
ATOM 731 N N . ALA A 1 92 ? 30.274 -6.685 12.290 1.00 61.28 92 ALA A N 1
ATOM 732 C CA . ALA A 1 92 ? 30.667 -5.555 13.085 1.00 61.28 92 ALA A CA 1
ATOM 733 C C . ALA A 1 92 ? 32.131 -5.330 12.714 1.00 61.28 92 ALA A C 1
ATOM 735 O O . ALA A 1 92 ? 33.002 -6.067 13.170 1.00 61.28 92 ALA A O 1
ATOM 736 N N . ASP A 1 93 ? 32.396 -4.342 11.862 1.00 59.44 93 ASP A N 1
ATOM 737 C CA . ASP A 1 93 ? 33.710 -3.716 11.780 1.00 59.44 93 ASP A CA 1
ATOM 738 C C . ASP A 1 93 ? 33.926 -2.982 13.110 1.00 59.44 93 ASP A C 1
ATOM 740 O O . ASP A 1 93 ? 33.889 -1.757 13.206 1.00 59.44 93 ASP A O 1
ATOM 744 N N . LEU A 1 94 ? 34.060 -3.752 14.190 1.00 54.97 94 LEU A N 1
ATOM 745 C CA . LEU A 1 94 ? 34.646 -3.264 15.416 1.00 54.97 94 LEU A CA 1
ATOM 746 C C . LEU A 1 94 ? 36.099 -2.975 15.044 1.00 54.97 94 LEU A C 1
ATOM 748 O O . LEU A 1 94 ? 36.805 -3.908 14.645 1.00 54.97 94 LEU A O 1
ATOM 752 N N . PRO A 1 95 ? 36.569 -1.717 15.124 1.00 51.88 95 PRO A N 1
ATOM 753 C CA . PRO A 1 95 ? 37.988 -1.464 14.977 1.00 51.88 95 PRO A CA 1
ATOM 754 C C . PRO A 1 95 ? 38.692 -2.337 16.011 1.00 51.88 95 PRO A C 1
ATOM 756 O O . PRO A 1 95 ? 38.345 -2.302 17.194 1.00 51.88 95 PRO A O 1
ATOM 759 N N . ALA A 1 96 ? 39.631 -3.167 15.555 1.00 57.66 96 ALA A N 1
ATOM 760 C CA . ALA A 1 96 ? 40.437 -3.985 16.440 1.00 57.66 96 ALA A CA 1
ATOM 761 C C . ALA A 1 96 ? 41.084 -3.047 17.461 1.00 57.66 96 ALA A C 1
ATOM 763 O O . ALA A 1 96 ? 41.984 -2.274 17.125 1.00 57.66 96 ALA A O 1
ATOM 764 N N . ILE A 1 97 ? 40.597 -3.069 18.703 1.00 57.16 97 ILE A N 1
ATOM 765 C CA . ILE A 1 97 ? 41.254 -2.361 19.791 1.00 57.16 97 ILE A CA 1
ATOM 766 C C . ILE A 1 97 ? 42.611 -3.037 19.919 1.00 57.16 97 ILE A C 1
ATOM 768 O O . ILE A 1 97 ? 42.713 -4.163 20.409 1.00 57.16 97 ILE A O 1
ATOM 772 N N . SER A 1 98 ? 43.658 -2.379 19.420 1.00 57.44 98 SER A N 1
ATOM 773 C CA . SER A 1 98 ? 45.004 -2.903 19.586 1.00 57.44 98 SER A CA 1
ATOM 774 C C . SER A 1 98 ? 45.269 -3.017 21.087 1.00 57.44 98 SER A C 1
ATOM 776 O O . SER A 1 98 ? 45.055 -2.075 21.859 1.00 57.44 98 SER A O 1
ATOM 778 N N . THR A 1 99 ? 45.766 -4.170 21.516 1.00 54.69 99 THR A N 1
ATOM 779 C CA . THR A 1 99 ? 46.169 -4.460 22.901 1.00 54.69 99 THR A CA 1
ATOM 780 C C . THR A 1 99 ? 47.181 -3.445 23.460 1.00 54.69 99 THR A C 1
ATOM 782 O O . THR A 1 99 ? 47.354 -3.345 24.676 1.00 54.69 99 THR A O 1
ATOM 785 N N . ALA A 1 100 ? 47.800 -2.625 22.604 1.00 55.50 100 ALA A N 1
ATOM 786 C CA . ALA A 1 100 ? 48.662 -1.511 22.988 1.00 55.50 100 ALA A CA 1
ATOM 787 C C . ALA A 1 100 ? 47.911 -0.327 23.636 1.00 55.50 100 ALA A C 1
ATOM 789 O O . ALA A 1 100 ? 48.477 0.351 24.497 1.00 55.50 100 ALA A O 1
ATOM 790 N N . GLN A 1 101 ? 46.645 -0.075 23.281 1.00 53.12 101 GLN A N 1
ATOM 791 C CA . GLN A 1 101 ? 45.873 1.047 23.840 1.00 53.12 101 GLN A CA 1
ATOM 792 C C . GLN A 1 101 ? 45.389 0.776 25.274 1.00 53.12 101 GLN A C 1
ATOM 794 O O . GLN A 1 101 ? 45.370 1.696 26.093 1.00 53.12 101 GLN A O 1
ATOM 799 N N . VAL A 1 102 ? 45.108 -0.485 25.622 1.00 54.09 102 VAL A N 1
ATOM 800 C CA . VAL A 1 102 ? 44.651 -0.877 26.970 1.00 54.09 102 VAL A CA 1
ATOM 801 C C . VAL A 1 102 ? 45.745 -0.653 28.026 1.00 54.09 102 VAL A C 1
ATOM 803 O O . VAL A 1 102 ? 45.479 -0.116 29.102 1.00 54.09 102 VAL A O 1
ATOM 806 N N . LYS A 1 103 ? 47.014 -0.945 27.699 1.00 53.09 103 LYS A N 1
ATOM 807 C CA . LYS A 1 103 ? 48.149 -0.728 28.620 1.00 53.09 103 LYS A CA 1
ATOM 808 C C . LYS A 1 103 ? 48.463 0.747 28.888 1.00 53.09 103 LYS A C 1
ATOM 810 O O . LYS A 1 103 ? 49.025 1.064 29.936 1.00 53.09 103 LYS A O 1
ATOM 815 N N . LYS A 1 104 ? 48.122 1.659 27.970 1.00 53.50 104 LYS A N 1
ATOM 816 C CA . LYS A 1 104 ? 48.405 3.096 28.136 1.00 53.50 104 LYS A CA 1
ATOM 817 C C . LYS A 1 104 ? 47.384 3.788 29.048 1.00 53.50 104 LYS A C 1
ATOM 819 O O . LYS A 1 104 ? 47.733 4.772 29.693 1.00 53.50 104 LYS A O 1
ATOM 824 N N . LEU A 1 105 ? 46.165 3.250 29.144 1.00 51.66 105 LEU A N 1
ATOM 825 C CA . LEU A 1 105 ? 45.127 3.767 30.038 1.00 51.66 105 LEU A CA 1
ATOM 826 C C . LEU A 1 105 ? 45.380 3.360 31.499 1.00 51.66 105 LEU A C 1
ATOM 828 O O . LEU A 1 105 ? 45.255 4.190 32.389 1.00 51.66 105 LEU A O 1
ATOM 832 N N . GLN A 1 106 ? 45.841 2.129 31.745 1.00 54.06 106 GLN A N 1
ATOM 833 C CA . GLN A 1 106 ? 46.118 1.636 33.105 1.00 54.06 106 GLN A CA 1
ATOM 834 C C . GLN A 1 106 ? 47.354 2.270 33.767 1.00 54.06 106 GLN A C 1
ATOM 836 O O . GLN A 1 106 ? 47.428 2.327 34.987 1.00 54.06 106 GLN A O 1
ATOM 841 N N . ARG A 1 107 ? 48.305 2.801 32.986 1.00 56.44 107 ARG A N 1
ATOM 842 C CA . ARG A 1 107 ? 49.479 3.529 33.511 1.00 56.44 107 ARG A CA 1
ATOM 843 C C . ARG A 1 107 ? 49.225 5.003 33.840 1.00 56.44 107 ARG A C 1
ATOM 845 O O . ARG A 1 107 ? 50.128 5.658 34.338 1.00 56.44 107 ARG A O 1
ATOM 852 N N . ARG A 1 108 ? 48.044 5.546 33.526 1.00 52.44 108 ARG A N 1
ATOM 853 C CA . ARG A 1 108 ? 47.672 6.930 33.875 1.00 52.44 108 ARG A CA 1
ATOM 854 C C . ARG A 1 108 ? 46.897 7.044 35.191 1.00 52.44 108 ARG A C 1
ATOM 856 O O . ARG A 1 108 ? 46.630 8.160 35.616 1.00 52.44 108 ARG A O 1
ATOM 863 N N . PHE A 1 109 ? 46.559 5.916 35.813 1.00 53.84 109 PHE A N 1
ATOM 864 C CA . PHE A 1 109 ? 45.834 5.846 37.086 1.00 53.84 109 PHE A CA 1
ATOM 865 C C . PHE A 1 109 ? 46.616 5.085 38.172 1.00 53.84 109 PHE A C 1
ATOM 867 O O . PHE A 1 109 ? 46.011 4.583 39.115 1.00 53.84 109 PHE A O 1
ATOM 874 N N . ALA A 1 110 ? 47.941 4.982 38.023 1.00 50.38 110 ALA A N 1
ATOM 875 C CA . ALA A 1 110 ? 48.863 4.481 39.041 1.00 50.38 110 ALA A CA 1
ATOM 876 C C . ALA A 1 110 ? 49.859 5.581 39.406 1.00 50.38 110 ALA A C 1
ATOM 878 O O . ALA A 1 110 ? 50.275 6.302 38.466 1.00 50.38 110 ALA A O 1
#